Protein AF-A0A258H1E3-F1 (afdb_monomer_lite)

Structure (mmCIF, N/CA/C/O backbone):
data_AF-A0A258H1E3-F1
#
_entry.id   AF-A0A258H1E3-F1
#
loop_
_atom_site.group_PDB
_atom_site.id
_atom_site.type_symbol
_atom_site.label_atom_id
_atom_site.label_alt_id
_atom_site.label_comp_id
_atom_site.label_asym_id
_atom_site.label_entity_id
_atom_site.label_seq_id
_atom_site.pdbx_PDB_ins_code
_atom_site.Cartn_x
_atom_site.Cartn_y
_atom_site.Cartn_z
_atom_site.occupancy
_atom_site.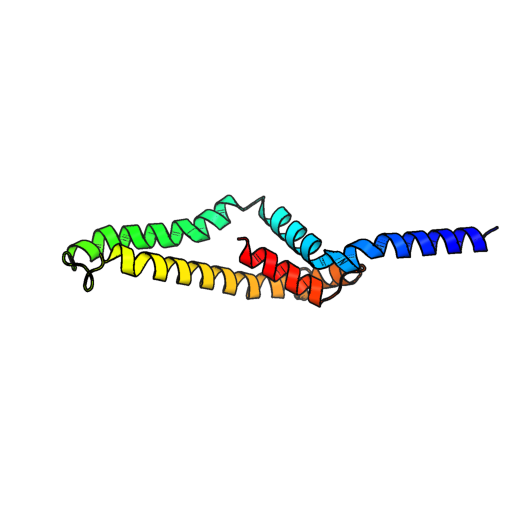B_iso_or_equiv
_atom_site.auth_seq_id
_atom_site.auth_comp_id
_atom_site.auth_asym_id
_atom_site.auth_atom_id
_atom_site.pdbx_PDB_model_num
ATOM 1 N N . MET A 1 1 ? 34.108 -3.856 -36.069 1.00 60.50 1 MET A N 1
ATOM 2 C CA . MET A 1 1 ? 34.203 -3.588 -34.612 1.00 60.50 1 MET A CA 1
ATOM 3 C C . MET A 1 1 ? 32.886 -3.106 -33.993 1.00 60.50 1 MET A C 1
ATOM 5 O O . MET A 1 1 ? 32.650 -3.409 -32.836 1.00 60.50 1 MET A O 1
ATOM 9 N N . THR A 1 2 ? 32.004 -2.429 -34.733 1.00 71.25 2 THR A N 1
ATOM 10 C CA . THR A 1 2 ? 30.711 -1.896 -34.248 1.00 71.25 2 THR A CA 1
ATOM 11 C C . THR A 1 2 ? 29.643 -2.951 -33.916 1.00 71.25 2 THR A C 1
ATOM 13 O O . THR A 1 2 ? 28.934 -2.805 -32.928 1.00 71.25 2 THR A O 1
ATOM 16 N N . ASP A 1 3 ? 29.554 -4.043 -34.678 1.00 78.25 3 ASP A N 1
ATOM 17 C CA . ASP A 1 3 ? 28.517 -5.081 -34.504 1.00 78.25 3 ASP A CA 1
ATOM 18 C C . ASP A 1 3 ? 28.647 -5.858 -33.172 1.00 78.25 3 ASP A C 1
ATOM 20 O O . ASP A 1 3 ? 27.666 -6.162 -32.497 1.00 78.25 3 ASP A O 1
ATOM 24 N N . THR A 1 4 ? 29.877 -6.115 -32.719 1.00 84.25 4 THR A N 1
ATOM 25 C CA . THR A 1 4 ? 30.132 -6.798 -31.439 1.00 84.25 4 THR A CA 1
ATOM 26 C C . THR A 1 4 ? 29.773 -5.926 -30.236 1.00 84.25 4 THR A C 1
ATOM 28 O O . THR A 1 4 ? 29.207 -6.435 -29.271 1.00 84.25 4 THR A O 1
ATOM 31 N N . ALA A 1 5 ? 30.054 -4.620 -30.299 1.00 86.62 5 ALA A N 1
ATOM 32 C CA . ALA A 1 5 ? 29.701 -3.673 -29.241 1.00 86.62 5 ALA A CA 1
ATOM 33 C C . ALA A 1 5 ? 28.174 -3.535 -29.100 1.00 86.62 5 ALA A C 1
ATOM 35 O O . ALA A 1 5 ? 27.646 -3.659 -27.998 1.00 86.62 5 ALA A O 1
ATOM 36 N N . LEU A 1 6 ? 27.450 -3.421 -30.221 1.00 86.19 6 LEU A N 1
ATOM 37 C CA . LEU A 1 6 ? 25.983 -3.372 -30.228 1.00 86.19 6 LEU A CA 1
ATOM 38 C C . LEU A 1 6 ? 25.349 -4.639 -29.632 1.00 86.19 6 LEU A C 1
ATOM 40 O O . LEU A 1 6 ? 24.401 -4.551 -28.852 1.00 86.19 6 LEU A O 1
ATOM 44 N N . ARG A 1 7 ? 25.892 -5.827 -29.943 1.00 87.62 7 ARG A N 1
ATOM 45 C CA . ARG A 1 7 ? 25.436 -7.087 -29.329 1.00 87.62 7 ARG A CA 1
ATOM 46 C C . ARG A 1 7 ? 25.680 -7.124 -27.822 1.00 87.62 7 ARG A C 1
ATOM 48 O O . ARG A 1 7 ? 24.818 -7.602 -27.088 1.00 87.62 7 ARG A O 1
ATOM 55 N N . GLN A 1 8 ? 26.824 -6.626 -27.356 1.00 90.81 8 GLN A N 1
ATOM 56 C CA . GLN A 1 8 ? 27.138 -6.564 -25.926 1.00 90.81 8 GLN A CA 1
ATOM 57 C C . GLN A 1 8 ? 26.194 -5.615 -25.182 1.00 90.81 8 GLN A C 1
ATOM 59 O O . GLN A 1 8 ? 25.690 -5.966 -24.116 1.00 90.81 8 GLN A O 1
ATOM 64 N N . ASP A 1 9 ? 25.901 -4.450 -25.753 1.00 89.81 9 ASP A N 1
ATOM 65 C CA . ASP A 1 9 ? 24.984 -3.486 -25.146 1.00 89.81 9 ASP A CA 1
ATOM 66 C C . ASP A 1 9 ? 23.543 -4.012 -25.119 1.00 89.81 9 ASP A C 1
ATOM 68 O O . ASP A 1 9 ? 22.867 -3.910 -24.092 1.00 89.81 9 ASP A O 1
ATOM 72 N N . ALA A 1 10 ? 23.101 -4.691 -26.182 1.00 87.75 10 ALA A N 1
ATOM 73 C CA . ALA A 1 10 ? 21.816 -5.386 -26.198 1.00 87.75 10 ALA A CA 1
ATOM 74 C C . ALA A 1 10 ? 21.738 -6.482 -25.118 1.00 87.75 10 ALA A C 1
ATOM 76 O O . ALA A 1 10 ? 20.744 -6.578 -24.398 1.00 87.75 10 ALA A O 1
ATOM 77 N N . GLN A 1 11 ? 22.794 -7.283 -24.944 1.00 90.94 11 GLN A N 1
ATOM 78 C CA . GLN A 1 11 ? 22.855 -8.311 -23.898 1.00 90.94 11 GLN A CA 1
ATOM 79 C C . GLN A 1 11 ? 22.803 -7.712 -22.489 1.00 90.94 11 GLN A C 1
ATOM 81 O O . GLN A 1 11 ? 22.083 -8.230 -21.634 1.00 90.94 11 GLN A O 1
ATOM 86 N N . ARG A 1 12 ? 23.508 -6.600 -22.245 1.00 88.25 12 ARG A N 1
ATOM 87 C CA . ARG A 1 12 ? 23.449 -5.872 -20.967 1.00 88.25 12 ARG A CA 1
ATOM 88 C C . ARG A 1 12 ? 22.048 -5.336 -20.688 1.00 88.25 12 ARG A C 1
ATOM 90 O O . ARG A 1 12 ? 21.554 -5.497 -19.575 1.00 88.25 12 ARG A O 1
ATOM 97 N N . ALA A 1 13 ? 21.386 -4.761 -21.692 1.00 86.31 13 ALA A N 1
ATOM 98 C CA . ALA A 1 13 ? 20.015 -4.273 -21.563 1.00 86.31 13 ALA A CA 1
ATOM 99 C C . ALA A 1 13 ? 19.028 -5.413 -21.247 1.00 86.31 13 ALA A C 1
ATOM 101 O O . ALA A 1 13 ? 18.180 -5.290 -20.360 1.00 86.31 13 ALA A O 1
ATOM 102 N N . LEU A 1 14 ? 19.171 -6.560 -21.919 1.00 87.75 14 LEU A N 1
ATOM 103 C CA . LEU A 1 14 ? 18.356 -7.748 -21.658 1.00 87.75 14 LEU A CA 1
ATOM 104 C C . LEU A 1 14 ? 18.584 -8.305 -20.246 1.00 87.75 14 LEU A C 1
ATOM 106 O O . LEU A 1 14 ? 17.607 -8.613 -19.557 1.00 87.75 14 LEU A O 1
ATOM 110 N N . ALA A 1 15 ? 19.844 -8.377 -19.804 1.00 89.44 15 ALA A N 1
ATOM 111 C CA . ALA A 1 15 ? 20.219 -8.818 -18.463 1.00 89.44 15 ALA A CA 1
ATOM 112 C C . ALA A 1 15 ? 19.677 -7.875 -17.375 1.00 89.44 15 ALA A C 1
ATOM 114 O O . ALA A 1 15 ? 19.100 -8.340 -16.391 1.00 89.44 15 ALA A O 1
ATOM 115 N N . GLY A 1 16 ? 19.769 -6.556 -17.582 1.00 86.75 16 GLY A N 1
ATOM 116 C CA . GLY A 1 16 ? 19.233 -5.547 -16.662 1.00 86.75 16 GLY A CA 1
ATOM 117 C C . GLY A 1 16 ? 17.713 -5.633 -16.481 1.00 86.75 16 GLY A C 1
ATOM 118 O O . GLY A 1 16 ? 17.196 -5.363 -15.400 1.00 86.75 16 GLY A O 1
ATOM 119 N N . GLY A 1 17 ? 16.986 -6.090 -17.504 1.00 88.12 17 GLY A N 1
ATOM 120 C CA . GLY A 1 17 ? 15.541 -6.304 -17.425 1.00 88.12 17 GLY A CA 1
ATOM 121 C C . GLY A 1 17 ? 15.106 -7.628 -16.790 1.00 88.12 17 GLY A C 1
ATOM 122 O O . GLY A 1 17 ? 13.910 -7.833 -16.598 1.00 88.12 17 GLY A O 1
ATOM 123 N N . ALA A 1 18 ? 16.014 -8.557 -16.481 1.00 90.69 18 ALA A N 1
ATOM 124 C CA . ALA A 1 18 ? 15.637 -9.882 -15.980 1.00 90.69 18 ALA A CA 1
ATOM 125 C C . ALA A 1 18 ? 15.062 -9.843 -14.551 1.00 90.69 18 ALA A C 1
ATOM 127 O O . ALA A 1 18 ? 14.052 -10.494 -14.271 1.00 90.69 18 ALA A O 1
ATOM 128 N N . ALA A 1 19 ? 15.673 -9.066 -13.652 1.00 90.19 19 ALA A N 1
ATOM 129 C CA . ALA A 1 19 ? 15.228 -8.968 -12.263 1.00 90.19 19 ALA A CA 1
ATOM 130 C C . ALA A 1 19 ? 13.882 -8.227 -12.112 1.00 90.19 19 ALA A C 1
ATOM 132 O O . ALA A 1 19 ? 12.989 -8.801 -11.485 1.00 90.19 19 ALA A O 1
ATOM 133 N N . PRO A 1 20 ? 13.652 -7.046 -12.732 1.00 90.69 20 PRO A N 1
ATOM 134 C CA . PRO A 1 20 ? 12.349 -6.371 -12.687 1.00 90.69 20 PRO A CA 1
ATOM 135 C C . PRO A 1 20 ? 11.206 -7.211 -13.265 1.00 90.69 20 PRO A C 1
ATOM 137 O O . PRO A 1 20 ? 10.108 -7.207 -12.718 1.00 90.69 20 PRO A O 1
ATOM 140 N N . ARG A 1 21 ? 11.466 -8.028 -14.295 1.00 90.12 21 ARG A N 1
ATOM 141 C CA . ARG A 1 21 ? 10.453 -8.950 -14.836 1.00 90.12 21 ARG A CA 1
ATOM 142 C C . ARG A 1 21 ? 10.007 -10.013 -13.839 1.00 90.12 21 ARG A C 1
ATOM 144 O O . ARG A 1 21 ? 8.861 -10.438 -13.900 1.00 90.12 21 ARG A O 1
ATOM 151 N N . ARG A 1 22 ? 10.873 -10.436 -12.914 1.00 91.88 22 ARG A N 1
ATOM 152 C CA . ARG A 1 22 ? 10.535 -11.440 -11.889 1.00 91.88 22 ARG A CA 1
ATOM 153 C C . ARG A 1 22 ? 10.008 -10.804 -10.603 1.00 91.88 22 ARG A C 1
ATOM 155 O O . ARG A 1 22 ? 9.019 -11.274 -10.057 1.00 91.88 22 ARG A O 1
ATOM 162 N N . TRP A 1 23 ? 10.641 -9.725 -10.152 1.00 93.69 23 TRP A N 1
ATOM 163 C CA . TRP A 1 23 ? 10.431 -9.122 -8.829 1.00 93.69 23 TRP A CA 1
ATOM 164 C C . TRP A 1 23 ? 9.771 -7.740 -8.878 1.00 93.69 23 TRP A C 1
ATOM 166 O O . TRP A 1 23 ? 9.719 -7.044 -7.867 1.00 93.69 23 TRP A O 1
ATOM 176 N N . GLY A 1 24 ? 9.235 -7.339 -10.034 1.00 93.44 24 GLY A N 1
ATOM 177 C CA . GLY A 1 24 ? 8.665 -6.011 -10.263 1.00 93.44 24 GLY A CA 1
ATOM 178 C C . GLY A 1 24 ? 7.634 -5.598 -9.216 1.00 93.44 24 GLY A C 1
ATOM 179 O O . GLY A 1 24 ? 7.682 -4.470 -8.744 1.00 93.44 24 GLY A O 1
ATOM 180 N N . SER A 1 25 ? 6.771 -6.516 -8.766 1.00 96.12 25 SER A N 1
ATOM 181 C CA . SER A 1 25 ? 5.782 -6.227 -7.715 1.00 96.12 25 SER A CA 1
ATOM 182 C C . SER A 1 25 ? 6.410 -5.769 -6.405 1.00 96.12 25 SER A C 1
ATOM 184 O O . SER A 1 25 ? 5.912 -4.831 -5.788 1.00 96.12 25 SER A O 1
ATOM 186 N N . TRP A 1 26 ? 7.518 -6.390 -5.997 1.00 95.25 26 TRP A N 1
ATOM 187 C CA . TRP A 1 26 ? 8.216 -6.002 -4.777 1.00 95.25 26 TRP A CA 1
ATOM 188 C C . TRP A 1 26 ? 8.894 -4.642 -4.927 1.00 95.25 26 TRP A C 1
ATOM 190 O O . TRP A 1 26 ? 8.787 -3.812 -4.033 1.00 95.25 26 TRP A O 1
ATOM 200 N N . TYR A 1 27 ? 9.503 -4.364 -6.085 1.00 94.56 27 TYR A N 1
ATOM 201 C CA . TYR A 1 27 ? 10.091 -3.048 -6.353 1.00 94.56 27 TYR A CA 1
ATOM 202 C C . TYR A 1 27 ? 9.048 -1.926 -6.356 1.00 94.56 27 TYR A C 1
ATOM 204 O O . TYR A 1 27 ? 9.316 -0.842 -5.840 1.00 94.56 27 TYR A O 1
ATOM 212 N N . ILE A 1 28 ? 7.843 -2.179 -6.881 1.00 95.06 28 ILE A N 1
ATOM 213 C CA . ILE A 1 28 ? 6.746 -1.205 -6.811 1.00 95.06 28 ILE A CA 1
ATOM 214 C C . ILE A 1 28 ? 6.268 -1.017 -5.366 1.00 95.06 28 ILE A C 1
ATOM 216 O O . ILE A 1 28 ? 6.113 0.124 -4.925 1.00 95.06 28 ILE A O 1
ATOM 220 N N . ALA A 1 29 ? 6.082 -2.103 -4.609 1.00 94.94 29 ALA A N 1
ATOM 221 C CA . ALA A 1 29 ? 5.703 -2.026 -3.197 1.00 94.94 29 ALA A CA 1
ATOM 222 C C . ALA A 1 29 ? 6.738 -1.238 -2.378 1.00 94.94 29 ALA A C 1
ATOM 224 O O . ALA A 1 29 ? 6.391 -0.320 -1.637 1.00 94.94 29 ALA A O 1
ATOM 225 N N . GLU A 1 30 ? 8.022 -1.532 -2.570 1.00 93.56 30 GLU A N 1
ATOM 226 C CA . GLU A 1 30 ? 9.132 -0.835 -1.931 1.00 93.56 30 GLU A CA 1
ATOM 227 C C . GLU A 1 30 ? 9.155 0.653 -2.296 1.00 93.56 30 GLU A C 1
ATOM 229 O O . GLU A 1 30 ? 9.294 1.500 -1.413 1.00 93.56 30 GLU A O 1
ATOM 234 N N . HIS A 1 31 ? 8.980 0.990 -3.577 1.00 91.94 31 HIS A N 1
ATOM 235 C CA . HIS A 1 31 ? 8.898 2.375 -4.031 1.00 91.94 31 HIS A CA 1
ATOM 236 C C . HIS A 1 31 ? 7.778 3.139 -3.307 1.00 91.94 31 HIS A C 1
ATOM 238 O O . HIS A 1 31 ? 8.005 4.242 -2.804 1.00 91.94 31 HIS A O 1
ATOM 244 N N . ARG A 1 32 ? 6.592 2.532 -3.181 1.00 90.69 32 ARG A N 1
ATOM 245 C CA . ARG A 1 32 ? 5.442 3.123 -2.480 1.00 90.69 32 ARG A CA 1
ATOM 246 C C . ARG A 1 32 ? 5.680 3.274 -0.980 1.00 90.69 32 ARG A C 1
ATOM 248 O O . ARG A 1 32 ? 5.443 4.349 -0.435 1.00 90.69 32 ARG A O 1
ATOM 255 N N . ILE A 1 33 ? 6.211 2.245 -0.322 1.00 89.12 33 ILE A N 1
ATOM 256 C CA . ILE A 1 33 ? 6.540 2.286 1.110 1.00 89.12 33 ILE A CA 1
ATOM 257 C C . ILE A 1 33 ? 7.595 3.363 1.388 1.00 89.12 33 ILE A C 1
ATOM 259 O O . ILE A 1 33 ? 7.469 4.131 2.340 1.00 89.12 33 ILE A O 1
ATOM 263 N N . ARG A 1 34 ? 8.623 3.477 0.537 1.00 88.94 34 ARG A N 1
ATOM 264 C CA . ARG A 1 34 ? 9.657 4.515 0.661 1.00 88.94 34 ARG A CA 1
ATOM 265 C C . ARG A 1 34 ? 9.087 5.917 0.472 1.00 88.94 34 ARG A C 1
ATOM 267 O O . ARG A 1 34 ? 9.448 6.802 1.242 1.00 88.94 34 ARG A O 1
ATOM 274 N N . ALA A 1 35 ? 8.179 6.104 -0.486 1.00 84.12 35 ALA A N 1
ATOM 275 C CA . ALA A 1 35 ? 7.478 7.372 -0.681 1.00 84.12 35 ALA A CA 1
ATOM 276 C C . ALA A 1 35 ? 6.620 7.760 0.537 1.00 84.12 35 ALA A C 1
ATOM 278 O O . ALA A 1 35 ? 6.462 8.944 0.820 1.00 84.12 35 ALA A O 1
ATOM 279 N N . MET A 1 36 ? 6.116 6.774 1.286 1.00 79.81 36 MET A N 1
ATOM 280 C CA . MET A 1 36 ? 5.277 6.977 2.470 1.00 79.81 36 MET A CA 1
ATOM 281 C C . MET A 1 36 ? 6.042 7.403 3.726 1.00 79.81 36 MET A C 1
ATOM 283 O O . MET A 1 36 ? 5.457 7.993 4.631 1.00 79.81 36 MET A O 1
ATOM 287 N N . LYS A 1 37 ? 7.360 7.176 3.783 1.00 78.12 37 LYS A N 1
ATOM 288 C CA . LYS A 1 37 ? 8.176 7.456 4.979 1.00 78.12 37 LYS A CA 1
ATOM 289 C C . LYS A 1 37 ? 8.079 8.904 5.472 1.00 78.12 37 LYS A C 1
ATOM 291 O O . LYS A 1 37 ? 8.181 9.122 6.673 1.00 78.12 37 LYS A O 1
ATOM 296 N N . GLY A 1 38 ? 7.864 9.871 4.576 1.00 77.44 38 GLY A N 1
ATOM 297 C CA . GLY A 1 38 ? 7.751 11.290 4.936 1.00 77.44 38 GLY A CA 1
ATOM 298 C C . GLY A 1 38 ? 6.475 11.657 5.705 1.00 77.44 38 GLY A C 1
ATOM 299 O O . GLY A 1 38 ? 6.474 12.641 6.433 1.00 77.44 38 GLY A O 1
ATOM 300 N N . TYR A 1 39 ? 5.412 10.861 5.581 1.00 78.56 39 TYR A N 1
ATOM 301 C CA . TYR A 1 39 ? 4.107 11.093 6.217 1.00 78.56 39 TYR A CA 1
ATOM 302 C C . TYR A 1 39 ? 3.608 9.863 6.988 1.00 78.56 39 TYR A C 1
ATOM 304 O O . TYR A 1 39 ? 2.431 9.760 7.319 1.00 78.56 39 TYR A O 1
ATOM 312 N N . ALA A 1 40 ? 4.510 8.933 7.320 1.00 76.81 40 ALA A N 1
ATOM 313 C CA . ALA A 1 40 ? 4.174 7.707 8.039 1.00 76.81 40 ALA A CA 1
ATOM 314 C C . ALA A 1 40 ? 3.530 7.986 9.408 1.00 76.81 40 ALA A C 1
ATOM 316 O O . ALA A 1 40 ? 2.615 7.275 9.805 1.00 76.81 40 ALA A O 1
ATOM 317 N N . GLY A 1 41 ? 3.963 9.044 10.105 1.00 77.56 41 GLY A N 1
ATOM 318 C CA . GLY A 1 41 ? 3.364 9.450 11.380 1.00 77.56 41 GLY A CA 1
ATOM 319 C C . GLY A 1 41 ? 1.896 9.865 11.242 1.00 77.56 41 GLY A C 1
ATOM 320 O O . GLY A 1 41 ? 1.058 9.390 12.003 1.00 77.56 41 GLY A O 1
ATOM 321 N N . ASP A 1 42 ? 1.577 10.683 10.233 1.00 79.62 42 ASP A N 1
ATOM 322 C CA . ASP A 1 42 ? 0.194 11.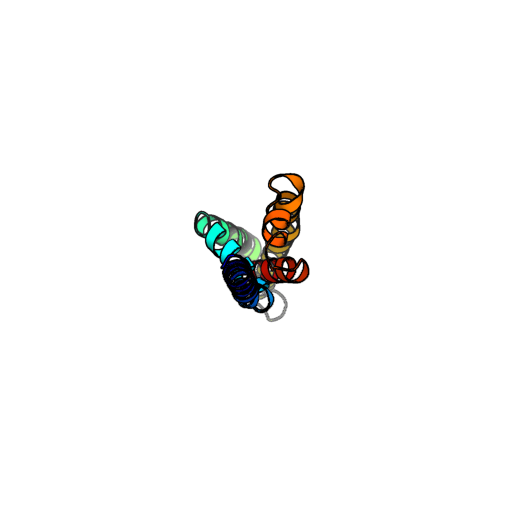077 9.937 1.00 79.62 42 ASP A CA 1
ATOM 323 C C . ASP A 1 42 ? -0.644 9.873 9.492 1.00 79.62 42 ASP A C 1
ATOM 325 O O . ASP A 1 42 ? -1.744 9.658 9.988 1.00 79.62 42 ASP A O 1
ATOM 329 N N . ALA A 1 43 ? -0.087 9.015 8.634 1.00 75.69 43 ALA A N 1
ATOM 330 C CA . ALA A 1 43 ? -0.753 7.797 8.191 1.00 75.69 43 ALA A CA 1
ATOM 331 C C . ALA A 1 43 ? -1.122 6.869 9.362 1.00 75.69 43 ALA A C 1
ATOM 333 O O . ALA A 1 43 ? -2.254 6.398 9.427 1.00 75.69 43 ALA A O 1
ATOM 334 N N . ILE A 1 44 ? -0.200 6.637 10.303 1.00 79.00 44 ILE A N 1
ATOM 335 C CA . ILE A 1 44 ? -0.448 5.820 11.501 1.00 79.00 44 ILE A CA 1
ATOM 336 C C . ILE A 1 44 ? -1.488 6.496 12.401 1.00 79.00 44 ILE A C 1
ATOM 338 O O . ILE A 1 44 ? -2.396 5.834 12.904 1.00 79.00 44 ILE A O 1
ATOM 342 N N . PHE A 1 45 ? -1.399 7.814 12.586 1.00 80.69 45 PHE A N 1
ATOM 343 C CA . PHE A 1 45 ? -2.369 8.549 13.391 1.00 80.69 45 PHE A CA 1
ATOM 344 C C . PHE A 1 45 ? -3.775 8.520 12.777 1.00 80.69 45 PHE A C 1
ATOM 346 O O . PHE A 1 45 ? -4.749 8.325 13.497 1.00 80.69 45 PHE A O 1
ATOM 353 N N . GLN A 1 46 ? -3.915 8.631 11.458 1.00 75.94 46 GLN A N 1
ATOM 354 C CA . GLN A 1 46 ? -5.216 8.484 10.808 1.00 75.94 46 GLN A CA 1
ATOM 355 C C . GLN A 1 46 ? -5.758 7.052 10.911 1.00 75.94 46 GLN A C 1
ATOM 357 O O . GLN A 1 46 ? -6.949 6.879 11.169 1.00 75.94 46 GLN A O 1
ATOM 362 N N . SER A 1 47 ? -4.899 6.035 10.774 1.00 73.44 47 SER A N 1
ATOM 363 C CA . SER A 1 47 ? -5.302 4.625 10.867 1.00 73.44 47 SER A CA 1
ATOM 364 C C . SER A 1 47 ? -5.710 4.200 12.282 1.00 73.44 47 SER A C 1
ATOM 366 O O . SER A 1 47 ? -6.660 3.437 12.432 1.00 73.44 47 SER A O 1
ATOM 368 N N . PHE A 1 48 ? -5.020 4.680 13.323 1.00 76.31 48 PHE A N 1
ATOM 369 C CA . PHE A 1 48 ? -5.236 4.237 14.710 1.00 76.31 48 PHE A CA 1
ATOM 370 C C . PHE A 1 48 ? -5.788 5.325 15.625 1.00 76.31 48 PHE A C 1
ATOM 372 O O . PHE A 1 48 ? -6.650 5.052 16.455 1.00 76.31 48 PHE A O 1
ATOM 379 N N . GLY A 1 49 ? -5.321 6.560 15.480 1.00 80.56 49 GLY A N 1
ATOM 380 C CA . GLY A 1 49 ? -5.736 7.684 16.315 1.00 80.56 49 GLY A CA 1
ATOM 381 C C . GLY A 1 49 ? -7.224 7.980 16.178 1.00 80.56 49 GLY A C 1
ATOM 382 O O . GLY A 1 49 ? -7.909 8.092 17.189 1.00 80.56 49 GLY A O 1
ATOM 383 N N . ASN A 1 50 ? -7.754 8.021 14.954 1.00 79.31 50 ASN A N 1
ATOM 384 C CA . ASN A 1 50 ? -9.176 8.300 14.741 1.00 79.31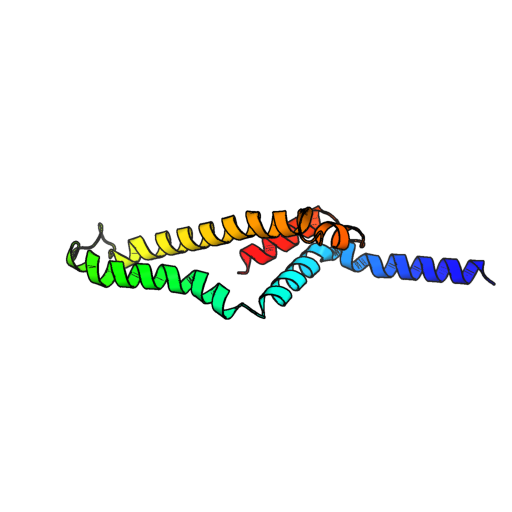 50 ASN A CA 1
ATOM 385 C C . ASN A 1 50 ? -10.088 7.211 15.367 1.00 79.31 50 ASN A C 1
ATOM 387 O O . ASN A 1 50 ? -10.932 7.557 16.199 1.00 79.31 50 ASN A O 1
ATOM 391 N N . PRO A 1 51 ? -9.877 5.900 15.122 1.00 78.00 51 PRO A N 1
ATOM 392 C CA . PRO A 1 51 ? -10.639 4.850 15.807 1.00 78.00 51 PRO A CA 1
ATOM 393 C C . PRO A 1 51 ? -10.472 4.843 17.329 1.00 78.00 51 PRO A C 1
ATOM 395 O O . PRO A 1 51 ? -11.442 4.596 18.042 1.00 78.00 51 PRO A O 1
ATOM 398 N N . LEU A 1 52 ? -9.272 5.125 17.845 1.00 81.12 52 LEU A N 1
ATOM 399 C CA . LEU A 1 52 ? -9.022 5.168 19.288 1.00 81.12 52 LEU A CA 1
ATOM 400 C C . LEU A 1 52 ? -9.714 6.353 19.963 1.00 81.12 52 LEU A C 1
ATOM 402 O O . LEU A 1 52 ? -10.265 6.188 21.046 1.00 81.12 52 LEU A O 1
ATOM 406 N N . ILE A 1 53 ? -9.737 7.525 19.323 1.00 84.12 53 ILE A N 1
ATOM 407 C CA . ILE A 1 53 ? -10.491 8.689 19.806 1.00 84.12 53 ILE A CA 1
ATOM 408 C C . ILE A 1 53 ? -11.992 8.373 19.807 1.00 84.12 53 ILE A C 1
ATOM 410 O O . ILE A 1 53 ? -12.677 8.672 20.785 1.00 84.12 53 ILE A O 1
ATOM 414 N N . TYR A 1 54 ? -12.496 7.701 18.766 1.00 80.69 54 TYR A N 1
ATOM 415 C CA . TYR A 1 54 ? -13.880 7.220 18.723 1.00 80.69 54 TYR A CA 1
ATOM 416 C C . TYR A 1 54 ? -14.186 6.222 19.843 1.00 80.69 54 TYR A C 1
ATOM 418 O O . TYR A 1 54 ? -15.208 6.350 20.516 1.00 80.69 54 TYR A O 1
ATOM 426 N N . LEU A 1 55 ? -13.300 5.252 20.082 1.00 78.25 55 LEU A N 1
ATOM 427 C CA . LEU A 1 55 ? -13.428 4.296 21.182 1.00 78.25 55 LEU A CA 1
ATOM 428 C C . LEU A 1 55 ? -13.370 4.976 22.545 1.00 78.25 55 LEU A C 1
ATOM 430 O O . LEU A 1 55 ? -14.131 4.601 23.427 1.00 78.25 55 LEU A O 1
ATOM 434 N N . PHE A 1 56 ? -12.510 5.975 22.723 1.00 80.75 56 PHE A N 1
ATOM 435 C CA . PHE A 1 56 ? -12.445 6.756 23.952 1.00 80.75 56 PHE A CA 1
ATOM 436 C C . PHE A 1 56 ? -13.751 7.524 24.180 1.00 80.75 56 PHE A C 1
ATOM 438 O O . PHE A 1 56 ? -14.331 7.433 25.259 1.00 80.75 56 PHE A O 1
ATOM 445 N N . ALA A 1 57 ? -14.275 8.198 23.154 1.00 79.12 57 ALA A N 1
ATOM 446 C CA . ALA A 1 57 ? -15.553 8.903 23.231 1.00 79.12 57 ALA A CA 1
ATOM 447 C C . ALA A 1 57 ? -16.725 7.950 23.540 1.00 79.12 57 ALA A C 1
ATOM 449 O O . ALA A 1 57 ? -17.548 8.240 24.409 1.00 79.12 57 ALA A O 1
ATOM 450 N N . LEU A 1 58 ? -16.778 6.785 22.885 1.00 77.44 58 LEU A N 1
ATOM 451 C CA . LEU A 1 58 ? -17.797 5.758 23.128 1.00 77.44 58 LEU A CA 1
ATOM 452 C C . LEU A 1 58 ? -17.620 5.051 24.476 1.00 77.44 58 LEU A C 1
ATOM 454 O O . LEU A 1 58 ? -18.604 4.701 25.115 1.00 77.44 58 LEU A O 1
ATOM 458 N N . GLY A 1 59 ? -16.388 4.837 24.926 1.00 70.69 59 GLY A N 1
ATOM 459 C CA . GLY A 1 59 ? -16.082 4.218 26.211 1.00 70.69 59 GLY A CA 1
ATOM 460 C C . GLY A 1 59 ? -16.441 5.132 27.377 1.00 70.69 59 GLY A C 1
ATOM 461 O O . GLY A 1 59 ? -17.046 4.682 28.341 1.00 70.69 59 GLY A O 1
ATOM 462 N N . VAL A 1 60 ? -16.145 6.427 27.266 1.00 69.50 60 VAL A N 1
ATOM 463 C CA . VAL A 1 60 ? -16.516 7.422 28.281 1.00 69.50 60 VAL A CA 1
ATOM 464 C C . VAL A 1 60 ? -18.025 7.700 28.266 1.00 69.50 60 VAL A C 1
ATOM 466 O O . VAL A 1 60 ? -18.628 7.841 29.326 1.00 69.50 60 VAL A O 1
ATOM 469 N N . GLY A 1 61 ? -18.655 7.757 27.087 1.00 70.44 61 GLY A N 1
ATOM 470 C CA . GLY A 1 61 ? -20.068 8.124 26.954 1.00 70.44 61 GLY A CA 1
ATOM 471 C C . GLY A 1 61 ? -21.063 6.961 27.033 1.00 70.44 61 GLY A C 1
ATOM 472 O O . GLY A 1 61 ? -22.093 7.086 27.684 1.00 70.44 61 GLY A O 1
ATOM 473 N N . LEU A 1 62 ? -20.782 5.838 26.367 1.00 67.12 62 LEU A N 1
ATOM 474 C CA . LEU A 1 62 ? -21.743 4.753 26.127 1.00 67.12 62 LEU A CA 1
ATOM 475 C C . LEU A 1 62 ? -21.557 3.539 27.048 1.00 67.12 62 LEU A C 1
ATOM 477 O O . LEU A 1 62 ? -22.529 2.837 27.321 1.00 67.12 62 LEU A O 1
ATOM 481 N N . ALA A 1 63 ? -20.353 3.295 27.579 1.00 65.56 63 ALA A N 1
ATOM 482 C CA . ALA A 1 63 ? -20.145 2.204 28.541 1.00 65.56 63 ALA A CA 1
ATOM 483 C C . ALA A 1 63 ? -20.918 2.429 29.855 1.00 65.56 63 ALA A C 1
ATOM 485 O O . ALA A 1 63 ? -21.284 1.469 30.527 1.00 65.56 63 ALA A O 1
ATOM 486 N N . SER A 1 64 ? -21.225 3.687 30.190 1.00 68.25 64 SER A N 1
ATOM 487 C CA . SER A 1 64 ? -22.104 4.043 31.311 1.00 68.25 64 SER A CA 1
ATOM 488 C C . SER A 1 64 ? -23.579 3.700 31.051 1.00 68.25 64 SER A C 1
ATOM 490 O O . SER A 1 64 ? -24.326 3.486 32.002 1.00 68.25 64 SER A O 1
ATOM 492 N N . LEU A 1 65 ? -23.995 3.609 29.780 1.00 71.00 65 LEU A N 1
ATOM 493 C CA . LEU A 1 65 ? -25.362 3.270 29.369 1.00 71.00 65 LEU A CA 1
ATOM 494 C C . LEU A 1 65 ? -25.592 1.755 29.269 1.00 71.00 65 LEU A C 1
ATOM 496 O O . LEU A 1 65 ? -26.727 1.304 29.410 1.00 71.00 65 LEU A O 1
ATOM 500 N N . VAL A 1 66 ? -24.537 0.962 29.044 1.00 74.12 66 VAL A N 1
ATOM 501 C CA . VAL A 1 66 ? -24.615 -0.508 28.940 1.00 74.12 66 VAL A CA 1
ATOM 502 C C . VAL A 1 66 ? -23.588 -1.176 29.869 1.00 74.12 66 VAL A C 1
ATOM 504 O O . VAL A 1 66 ? -22.662 -1.843 29.400 1.00 74.12 66 VAL A O 1
ATOM 507 N N . PRO A 1 67 ? -23.725 -1.018 31.200 1.00 70.19 67 PRO A N 1
ATOM 508 C CA . PRO A 1 67 ? -22.736 -1.514 32.156 1.00 70.19 67 PRO A CA 1
ATOM 509 C C . PRO A 1 67 ? -22.639 -3.047 32.173 1.00 70.19 67 PRO A C 1
ATOM 511 O O . PRO A 1 67 ? -21.572 -3.591 32.443 1.00 70.19 67 PRO A O 1
ATOM 514 N N . GLN A 1 68 ? -23.724 -3.749 31.829 1.00 77.56 68 GLN A N 1
ATOM 515 C CA . GLN A 1 68 ? -23.749 -5.212 31.706 1.00 77.56 68 GLN A CA 1
ATOM 516 C C . GLN A 1 68 ? -23.048 -5.772 30.450 1.00 77.56 68 GLN A C 1
ATOM 518 O O . GLN A 1 68 ? -22.893 -6.983 30.346 1.00 77.56 68 GLN A O 1
ATOM 523 N N . GLY A 1 69 ? -22.618 -4.932 29.499 1.00 75.94 69 GLY A N 1
ATOM 524 C CA . GLY A 1 69 ? -22.057 -5.397 28.223 1.00 75.94 69 GLY A CA 1
ATOM 525 C C . GLY A 1 69 ? -23.108 -5.924 27.234 1.00 75.94 69 GLY A C 1
ATOM 526 O O . GLY A 1 69 ? -24.297 -5.627 27.349 1.00 75.94 69 GLY A O 1
ATOM 527 N N . ILE A 1 70 ? -22.657 -6.667 26.217 1.00 79.19 70 ILE A N 1
ATOM 528 C CA . ILE A 1 70 ? -23.508 -7.266 25.175 1.00 79.19 70 ILE A CA 1
ATOM 529 C C . ILE A 1 70 ? -23.346 -8.788 25.242 1.00 79.19 70 ILE A C 1
ATOM 531 O O . ILE A 1 70 ? -22.319 -9.329 24.837 1.00 79.19 70 ILE A O 1
ATOM 535 N N . GLY A 1 71 ? -24.363 -9.489 25.749 1.00 84.06 71 GLY A N 1
ATOM 536 C CA . GLY A 1 71 ? -24.258 -10.926 26.019 1.00 84.06 71 GLY A CA 1
ATOM 537 C C . GLY A 1 71 ? -23.212 -11.206 27.102 1.00 84.06 71 GLY A C 1
ATOM 538 O O . GLY A 1 71 ? -23.264 -10.603 28.168 1.00 84.06 71 GLY A O 1
ATOM 539 N N . GLU A 1 72 ? -22.261 -12.101 26.818 1.00 85.50 72 GLU A N 1
ATOM 540 C CA . GLU A 1 72 ? -21.151 -12.446 27.727 1.00 85.50 72 GLU A CA 1
ATOM 541 C C . GLU A 1 72 ? -19.874 -11.615 27.486 1.00 85.50 72 GLU A C 1
ATOM 543 O O . GLU A 1 72 ? -18.878 -11.801 28.185 1.00 85.50 72 GLU A O 1
ATOM 548 N N . VAL A 1 73 ? -19.871 -10.700 26.506 1.00 87.06 73 VAL A N 1
ATOM 549 C CA . VAL A 1 73 ? -18.699 -9.872 26.175 1.00 87.06 73 VAL A CA 1
ATOM 550 C C . VAL A 1 73 ? -18.885 -8.419 26.592 1.00 87.06 73 VAL A C 1
ATOM 552 O O . VAL A 1 73 ? -19.972 -7.839 26.506 1.00 87.06 73 VAL A O 1
ATOM 555 N N . SER A 1 74 ? -17.787 -7.788 27.013 1.00 83.06 74 SER A N 1
ATOM 556 C CA . SER A 1 74 ? -17.796 -6.348 27.280 1.00 83.06 74 SER A CA 1
ATOM 557 C C . SER A 1 74 ? -18.099 -5.561 26.000 1.00 83.06 74 SER A C 1
ATOM 559 O O . SER A 1 74 ? -17.699 -5.946 24.899 1.00 83.06 74 SER A O 1
ATOM 561 N N . TYR A 1 75 ? -18.756 -4.408 26.145 1.00 80.69 75 TYR A N 1
ATOM 562 C CA . TYR A 1 75 ? -19.051 -3.517 25.018 1.00 80.69 75 TYR A CA 1
ATOM 563 C C . TYR A 1 75 ? -17.788 -3.161 24.211 1.00 80.69 75 TYR A C 1
ATOM 565 O O . TYR A 1 75 ? -17.808 -3.141 22.982 1.00 80.69 75 TYR A O 1
ATOM 573 N N . LEU A 1 76 ? -16.658 -2.958 24.898 1.00 80.06 76 LEU A N 1
ATOM 574 C CA . LEU A 1 76 ? -15.383 -2.648 24.254 1.00 80.06 76 LEU A CA 1
ATOM 575 C C . LEU A 1 76 ? -14.866 -3.805 23.386 1.00 80.06 76 LEU A C 1
ATOM 577 O O . LEU A 1 76 ? -14.448 -3.565 22.256 1.00 80.06 76 LEU A O 1
ATOM 581 N N . GLN A 1 77 ? -14.925 -5.047 23.877 1.00 84.75 77 GLN A N 1
ATOM 582 C CA . GLN A 1 77 ? -14.518 -6.231 23.105 1.00 84.75 77 GLN A CA 1
ATOM 583 C C . GLN A 1 77 ? -15.392 -6.449 21.866 1.00 84.75 77 GLN A C 1
ATOM 585 O O . GLN A 1 77 ? -14.907 -6.969 20.866 1.00 84.75 77 GLN A O 1
ATOM 590 N N . PHE A 1 78 ? -16.656 -6.027 21.913 1.00 83.50 78 PHE A N 1
ATOM 591 C CA . PHE A 1 78 ? -17.557 -6.082 20.766 1.00 83.50 78 PHE A CA 1
ATOM 592 C C . PHE A 1 78 ? -17.257 -4.984 19.730 1.00 83.50 78 PHE A C 1
AT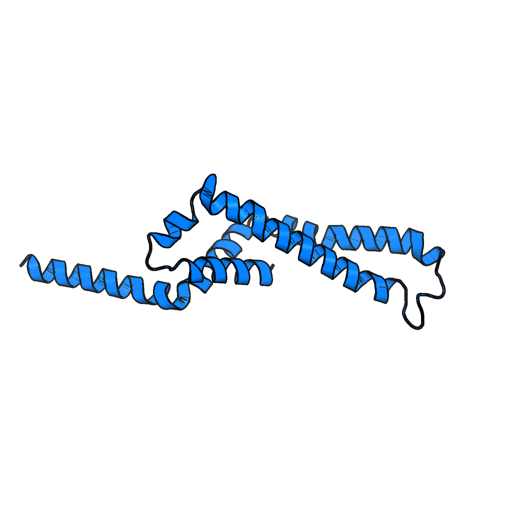OM 594 O O . PHE A 1 78 ? -17.168 -5.259 18.534 1.00 83.50 78 PHE A O 1
ATOM 601 N N . VAL A 1 79 ? -17.067 -3.735 20.169 1.00 82.44 79 VAL A N 1
ATOM 602 C CA . VAL A 1 79 ? -16.960 -2.574 19.266 1.00 82.44 79 VAL A CA 1
ATOM 603 C C . VAL A 1 79 ? -15.553 -2.358 18.710 1.00 82.44 79 VAL A C 1
ATOM 605 O O . VAL A 1 79 ? -15.411 -1.951 17.556 1.00 82.44 79 VAL A O 1
ATOM 608 N N . ALA A 1 80 ? -14.505 -2.645 19.484 1.00 82.19 80 ALA A N 1
ATOM 609 C CA . ALA A 1 80 ? -13.122 -2.456 19.047 1.00 82.19 80 ALA A CA 1
ATOM 610 C C . ALA A 1 80 ? -12.789 -3.136 17.698 1.00 82.19 80 ALA A C 1
ATOM 612 O O . ALA A 1 80 ? -12.309 -2.434 16.803 1.00 82.19 80 ALA A O 1
ATOM 613 N N . PRO A 1 81 ? -13.075 -4.438 17.475 1.00 86.56 81 PRO A N 1
ATOM 614 C CA . PRO A 1 81 ? -12.777 -5.081 16.193 1.00 86.56 81 PRO A CA 1
ATOM 615 C C . PRO A 1 81 ? -13.603 -4.510 15.032 1.00 86.56 81 PRO A C 1
ATOM 617 O O . PRO A 1 81 ? -13.083 -4.374 13.925 1.00 86.56 81 PRO A O 1
ATOM 620 N N . ALA A 1 82 ? -14.859 -4.115 15.274 1.00 86.12 82 ALA A N 1
ATOM 621 C CA . ALA A 1 82 ? -15.708 -3.506 14.250 1.00 86.12 82 ALA A CA 1
ATOM 622 C C . ALA A 1 82 ? -15.153 -2.151 13.776 1.00 86.12 82 ALA A C 1
ATOM 624 O O . ALA A 1 82 ? -15.103 -1.874 12.573 1.00 86.12 82 ALA A O 1
ATOM 625 N N . LEU A 1 83 ? -14.678 -1.320 14.707 1.00 84.56 83 LEU A N 1
ATOM 626 C CA . LEU A 1 83 ? -14.070 -0.031 14.372 1.00 84.56 83 LEU A CA 1
ATOM 627 C C . LEU A 1 83 ? -12.713 -0.194 13.684 1.00 84.56 83 LEU A C 1
ATOM 629 O O . LEU A 1 83 ? -12.439 0.529 12.727 1.00 84.56 83 LEU A O 1
ATOM 633 N N . MET A 1 84 ? -11.898 -1.170 14.097 1.00 84.06 84 MET A N 1
ATOM 634 C CA . MET A 1 84 ? -10.646 -1.489 13.401 1.00 84.06 84 MET A CA 1
ATOM 635 C C . MET A 1 84 ? -10.895 -1.933 11.956 1.00 84.06 84 MET A C 1
ATOM 637 O O . MET A 1 84 ? -10.242 -1.430 11.042 1.00 84.06 84 MET A O 1
ATOM 641 N N . ALA A 1 85 ? -11.870 -2.818 11.727 1.00 88.75 85 ALA A N 1
ATOM 642 C CA . ALA A 1 85 ? -12.242 -3.247 10.380 1.00 88.75 85 ALA A CA 1
ATOM 643 C C . ALA A 1 85 ? -12.738 -2.068 9.523 1.00 88.75 85 ALA A C 1
ATOM 645 O O . ALA A 1 85 ? -12.315 -1.908 8.379 1.00 88.75 85 ALA A O 1
ATOM 646 N N . THR A 1 86 ? -13.573 -1.197 10.095 1.00 87.50 86 THR A N 1
ATOM 647 C CA . THR A 1 86 ? -14.088 0.002 9.412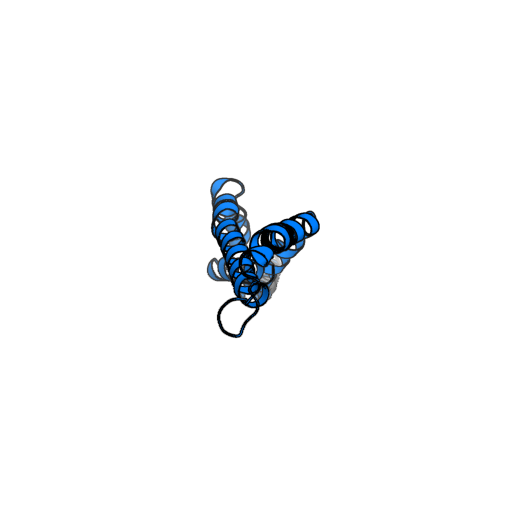 1.00 87.50 86 THR A CA 1
ATOM 648 C C . THR A 1 86 ? -12.962 0.962 9.019 1.00 87.50 86 THR A C 1
ATOM 650 O O . THR A 1 86 ? -12.946 1.485 7.901 1.00 87.50 86 THR A O 1
ATOM 653 N N . ALA A 1 87 ? -11.989 1.169 9.908 1.00 84.00 87 ALA A N 1
ATOM 654 C CA . ALA A 1 87 ? -10.822 2.000 9.633 1.00 84.00 87 ALA A CA 1
ATOM 655 C C . ALA A 1 87 ? -9.976 1.419 8.492 1.00 84.00 87 ALA A C 1
ATOM 657 O O . ALA A 1 87 ? -9.676 2.128 7.531 1.00 84.00 87 ALA A O 1
ATOM 658 N N . ALA A 1 88 ? -9.674 0.118 8.546 1.00 85.75 88 ALA A N 1
ATOM 659 C CA . ALA A 1 88 ? -8.925 -0.578 7.503 1.00 85.75 88 ALA A CA 1
ATOM 660 C C . ALA A 1 88 ? -9.628 -0.490 6.137 1.00 85.75 88 ALA A C 1
ATOM 662 O O . ALA A 1 88 ? -8.997 -0.154 5.135 1.00 85.75 88 ALA A O 1
ATOM 663 N N . MET A 1 89 ? -10.948 -0.707 6.096 1.00 90.62 89 MET A N 1
ATOM 664 C CA . MET A 1 89 ? -11.745 -0.562 4.873 1.00 90.62 89 MET A CA 1
ATOM 665 C C . MET A 1 89 ? -11.703 0.862 4.320 1.00 90.62 89 MET A C 1
ATOM 667 O O . MET A 1 89 ? -11.556 1.052 3.113 1.00 90.62 89 MET A O 1
ATOM 671 N N . THR A 1 90 ? -11.801 1.864 5.193 1.00 88.06 90 THR A N 1
ATOM 672 C CA . THR A 1 90 ? -11.744 3.274 4.793 1.00 88.06 90 THR A CA 1
ATOM 673 C C . THR A 1 90 ? -10.383 3.614 4.188 1.00 88.06 90 THR A C 1
ATOM 675 O O . THR A 1 90 ? -10.322 4.244 3.131 1.00 88.06 90 THR A O 1
ATOM 678 N N . VAL A 1 91 ? -9.286 3.168 4.806 1.00 86.25 91 VAL A N 1
ATOM 679 C CA . VAL A 1 91 ? -7.929 3.375 4.277 1.00 86.25 91 VAL A CA 1
ATOM 680 C C . VAL A 1 91 ? -7.761 2.675 2.929 1.00 86.25 91 VAL A C 1
ATOM 682 O O . VAL A 1 91 ? -7.326 3.310 1.967 1.00 86.25 91 VAL A O 1
ATOM 685 N N . ALA A 1 92 ? -8.167 1.408 2.825 1.00 90.44 92 ALA A N 1
ATOM 686 C CA . ALA A 1 92 ? -8.082 0.645 1.585 1.00 90.44 92 ALA A CA 1
ATOM 687 C C . ALA A 1 92 ? -8.855 1.327 0.447 1.00 90.44 92 ALA A C 1
ATOM 689 O O . ALA A 1 92 ? -8.302 1.527 -0.631 1.00 90.44 92 ALA A O 1
ATOM 690 N N . ALA A 1 93 ? -10.091 1.765 0.705 1.00 92.00 93 ALA A N 1
ATOM 691 C CA . ALA A 1 93 ? -10.920 2.452 -0.282 1.00 92.00 93 ALA A CA 1
ATOM 692 C C . ALA A 1 93 ? -10.278 3.754 -0.786 1.00 92.00 93 ALA A C 1
ATOM 694 O O . ALA A 1 93 ? -10.315 4.047 -1.986 1.00 92.00 93 ALA A O 1
ATOM 695 N N . ASN A 1 94 ? -9.660 4.529 0.109 1.00 89.44 94 ASN A N 1
ATOM 696 C CA . ASN A 1 94 ? -8.957 5.753 -0.267 1.00 89.44 94 ASN A CA 1
ATOM 697 C C . ASN A 1 94 ? -7.714 5.454 -1.118 1.00 89.44 94 ASN A C 1
ATOM 699 O O . ASN A 1 94 ? -7.514 6.106 -2.148 1.00 89.44 94 ASN A O 1
ATOM 703 N N . GLU A 1 95 ? -6.920 4.445 -0.745 1.00 89.69 95 GLU A N 1
ATOM 704 C CA . GLU A 1 95 ? -5.699 4.061 -1.467 1.00 89.69 95 GLU A CA 1
ATOM 705 C C . GLU A 1 95 ? -5.971 3.425 -2.839 1.00 89.69 95 GLU A C 1
ATOM 707 O O . GLU A 1 95 ? -5.185 3.600 -3.774 1.00 89.69 95 GLU A O 1
ATOM 712 N N . THR A 1 96 ? -7.106 2.742 -3.011 1.00 93.50 96 THR A N 1
ATOM 713 C CA . THR A 1 96 ? -7.526 2.208 -4.317 1.00 93.50 96 THR A CA 1
ATOM 714 C C . THR A 1 96 ? -8.206 3.245 -5.211 1.00 93.50 96 THR A C 1
ATOM 716 O O . THR A 1 96 ? -8.458 2.960 -6.379 1.00 93.50 96 THR A O 1
ATOM 719 N N . SER A 1 97 ? -8.494 4.444 -4.697 1.00 92.94 97 SER A N 1
ATOM 720 C CA . SER A 1 97 ? -9.203 5.493 -5.439 1.00 92.94 97 SER A CA 1
ATOM 721 C C . SER A 1 97 ? -8.264 6.619 -5.867 1.00 92.94 97 SER A C 1
ATOM 723 O O . SER A 1 97 ? -7.907 6.735 -7.044 1.00 92.94 97 SER A O 1
ATOM 725 N N . TYR A 1 98 ? -7.825 7.450 -4.916 1.00 90.00 98 TYR A N 1
ATOM 726 C CA . TYR A 1 98 ? -7.082 8.673 -5.230 1.00 90.00 98 TYR A CA 1
ATOM 727 C C . TYR A 1 98 ? -5.679 8.399 -5.784 1.00 90.00 98 TYR A C 1
ATOM 729 O O . TYR A 1 98 ? -5.348 8.975 -6.821 1.00 90.00 98 TYR A O 1
ATOM 737 N N . PRO A 1 99 ? -4.854 7.515 -5.187 1.00 89.88 99 PRO A N 1
ATOM 738 C CA . PRO A 1 99 ? -3.529 7.196 -5.719 1.00 89.88 99 PRO A CA 1
ATOM 739 C C . PRO A 1 99 ? -3.572 6.527 -7.090 1.00 89.88 99 PRO A C 1
ATOM 741 O O . PRO A 1 99 ? -2.692 6.770 -7.915 1.00 89.88 99 PRO A O 1
ATOM 744 N N . ILE A 1 100 ? -4.600 5.715 -7.349 1.00 93.50 100 ILE A N 1
ATOM 745 C CA . ILE A 1 100 ? -4.776 5.072 -8.650 1.00 93.50 100 ILE A CA 1
ATOM 746 C C . ILE A 1 100 ? -5.089 6.126 -9.711 1.00 93.50 100 ILE A C 1
ATOM 748 O O . ILE A 1 100 ? -4.404 6.190 -10.730 1.00 93.50 100 ILE A O 1
ATOM 752 N N . MET A 1 101 ? -6.046 7.020 -9.450 1.00 94.44 101 MET A N 1
ATOM 753 C CA . MET A 1 101 ? -6.340 8.123 -10.365 1.00 94.44 101 MET A CA 1
ATOM 754 C C . MET A 1 101 ? -5.144 9.071 -10.531 1.00 94.44 101 MET A C 1
ATOM 756 O O . MET A 1 101 ? -4.839 9.460 -11.658 1.00 94.44 101 MET A O 1
ATOM 760 N N . MET A 1 102 ? -4.435 9.406 -9.448 1.00 93.06 102 MET A N 1
ATOM 761 C CA . MET A 1 102 ? -3.183 10.170 -9.496 1.00 93.06 102 MET A CA 1
ATOM 762 C C . MET A 1 102 ? -2.205 9.546 -10.484 1.00 93.06 102 MET A C 1
ATOM 764 O O . MET A 1 102 ? -1.729 10.254 -11.368 1.00 93.06 102 MET A O 1
ATOM 768 N N . GLY A 1 103 ? -1.978 8.233 -10.375 1.00 91.81 103 GLY A N 1
ATOM 769 C CA . GLY A 1 103 ? -0.991 7.506 -11.168 1.00 91.81 103 GLY A CA 1
ATOM 770 C C . GLY A 1 103 ? -1.297 7.375 -12.659 1.00 91.81 103 GLY A C 1
ATOM 771 O O . GLY A 1 103 ? -0.397 7.022 -13.426 1.00 91.81 103 GLY A O 1
ATOM 772 N N . PHE A 1 104 ? -2.529 7.686 -13.071 1.00 94.50 104 PHE A N 1
ATOM 773 C CA . PHE A 1 104 ? -2.942 7.726 -14.473 1.00 94.50 104 PHE A CA 1
ATOM 774 C C . PHE A 1 104 ? -3.170 9.147 -15.001 1.00 94.50 104 PHE A C 1
ATOM 776 O O . PHE A 1 104 ? -2.752 9.445 -16.116 1.00 94.50 104 PHE A O 1
ATOM 783 N N . LYS A 1 105 ? -3.844 10.017 -14.238 1.00 94.06 105 LYS A N 1
ATOM 784 C CA . LYS A 1 105 ? -4.369 11.302 -14.733 1.00 94.06 105 LYS A CA 1
ATOM 785 C C . LYS A 1 105 ? -3.484 12.501 -14.410 1.00 94.06 105 LYS A C 1
ATOM 787 O O . LYS A 1 105 ? -3.289 13.352 -15.270 1.00 94.06 105 LYS A O 1
ATOM 792 N N . TRP A 1 106 ? -3.022 12.617 -13.167 1.00 93.62 106 TRP A N 1
ATOM 793 C CA . TRP A 1 106 ? -2.397 13.854 -12.675 1.00 93.62 106 TRP A CA 1
ATOM 794 C C . TRP A 1 106 ? -0.877 13.773 -12.617 1.00 93.62 106 TRP A C 1
ATOM 796 O O . TRP A 1 106 ? -0.194 14.747 -12.910 1.00 93.62 106 TRP A O 1
ATOM 806 N N . ASN A 1 107 ? -0.348 12.604 -12.275 1.00 93.50 107 ASN A N 1
ATOM 807 C CA . ASN A 1 107 ? 1.069 12.303 -12.337 1.00 93.50 107 ASN A CA 1
ATOM 808 C C . ASN A 1 107 ? 1.214 10.871 -12.871 1.00 93.50 107 ASN A C 1
ATOM 810 O O . ASN A 1 107 ? 1.063 9.935 -12.085 1.00 93.50 107 ASN A O 1
ATOM 814 N N . PRO A 1 108 ? 1.446 10.683 -14.185 1.00 93.19 108 PRO A N 1
ATOM 815 C CA . PRO A 1 108 ? 1.318 9.401 -14.886 1.00 93.19 108 PRO A CA 1
ATOM 816 C C . PRO A 1 108 ? 2.441 8.390 -14.557 1.00 93.19 108 PRO A C 1
ATOM 818 O O . PRO A 1 108 ? 3.084 7.824 -15.444 1.00 93.19 108 PRO A O 1
ATOM 821 N N . ILE A 1 109 ? 2.691 8.131 -13.272 1.00 93.81 109 ILE A N 1
ATOM 822 C CA . ILE A 1 109 ? 3.765 7.264 -12.781 1.00 93.81 109 ILE A CA 1
ATOM 823 C C . ILE A 1 109 ? 3.613 5.820 -13.261 1.00 93.81 109 ILE A C 1
ATOM 825 O O . ILE A 1 109 ? 4.622 5.153 -13.469 1.00 93.81 109 ILE A O 1
ATOM 829 N N . PHE A 1 110 ? 2.390 5.321 -13.480 1.00 95.00 110 PHE A N 1
ATOM 830 C CA . PHE A 1 110 ? 2.190 3.943 -13.944 1.00 95.00 110 PHE A CA 1
ATOM 831 C C . PHE A 1 110 ? 2.654 3.747 -15.386 1.00 95.00 110 PHE A C 1
ATOM 833 O O . PHE A 1 110 ? 3.209 2.697 -15.704 1.00 95.00 110 PHE A O 1
ATOM 840 N N . PHE A 1 111 ? 2.516 4.771 -16.231 1.00 95.00 111 PHE A N 1
ATOM 841 C CA . PHE A 1 111 ? 3.077 4.754 -17.581 1.00 95.00 111 PHE A CA 1
ATOM 842 C C . PHE A 1 111 ? 4.608 4.763 -17.538 1.00 95.00 111 PHE A C 1
ATOM 844 O O . PHE A 1 111 ? 5.244 3.986 -18.245 1.00 95.00 111 PHE A O 1
ATOM 851 N N . GLY A 1 112 ? 5.204 5.565 -16.648 1.00 93.44 112 GLY A N 1
ATOM 852 C CA . GLY A 1 112 ? 6.654 5.571 -16.432 1.00 93.44 112 GLY A CA 1
ATOM 853 C C . GLY A 1 112 ? 7.190 4.224 -15.930 1.00 93.44 112 GLY A C 1
ATOM 854 O O . GLY A 1 112 ? 8.185 3.720 -16.445 1.00 93.44 112 GLY A O 1
ATOM 855 N N . MET A 1 113 ? 6.501 3.593 -14.974 1.00 94.06 113 MET A N 1
ATOM 856 C CA . MET A 1 113 ? 6.848 2.251 -14.493 1.00 94.06 113 MET A CA 1
ATOM 857 C C . MET A 1 113 ? 6.733 1.204 -15.604 1.00 94.06 113 MET A C 1
ATOM 859 O O . MET A 1 113 ? 7.624 0.368 -15.750 1.00 94.06 113 MET A O 1
ATOM 863 N N . ASN A 1 114 ? 5.668 1.255 -16.408 1.00 94.44 114 ASN A N 1
ATOM 864 C CA . ASN A 1 114 ? 5.436 0.295 -17.485 1.00 94.44 114 ASN A CA 1
ATOM 865 C C . ASN A 1 114 ? 6.344 0.500 -18.712 1.00 94.44 114 ASN A C 1
ATOM 867 O O . ASN A 1 114 ? 6.525 -0.434 -19.485 1.00 94.44 114 ASN A O 1
ATOM 871 N N . ALA A 1 115 ? 6.968 1.674 -18.863 1.00 93.69 115 ALA A N 1
ATOM 872 C CA . ALA A 1 115 ? 8.021 1.899 -19.858 1.00 93.69 115 ALA A CA 1
ATOM 873 C C . ALA A 1 115 ? 9.325 1.137 -19.536 1.00 93.69 115 ALA A C 1
ATOM 875 O O . ALA A 1 115 ? 10.187 0.975 -20.400 1.00 93.69 115 ALA A O 1
ATOM 876 N N . SER A 1 116 ? 9.475 0.654 -18.299 1.00 91.25 116 SER A N 1
ATOM 877 C CA . SER A 1 116 ? 10.538 -0.272 -17.901 1.00 91.25 116 SER A CA 1
ATOM 878 C C . SER A 1 116 ? 10.100 -1.740 -18.086 1.00 91.25 116 SER A C 1
ATOM 880 O O . SER A 1 116 ? 8.939 -2.000 -18.395 1.00 91.25 116 SER A O 1
ATOM 882 N N . PRO A 1 117 ? 10.972 -2.744 -17.865 1.00 94.06 117 PRO A N 1
ATOM 883 C CA . PRO A 1 117 ? 10.618 -4.171 -17.916 1.00 94.06 117 PRO A CA 1
ATOM 884 C C . PRO A 1 117 ? 9.656 -4.663 -16.803 1.00 94.06 117 PRO A C 1
ATOM 886 O O . PRO A 1 117 ? 9.809 -5.786 -16.321 1.00 94.06 117 PRO A O 1
ATOM 889 N N . ILE A 1 118 ? 8.686 -3.844 -16.384 1.00 95.12 118 ILE A N 1
ATOM 890 C CA . ILE A 1 118 ? 7.662 -4.124 -15.370 1.00 95.12 118 ILE A CA 1
ATOM 891 C C . ILE A 1 118 ? 6.283 -4.172 -16.039 1.00 95.12 118 ILE A C 1
ATOM 893 O O . ILE A 1 118 ? 5.878 -3.273 -16.777 1.00 95.12 118 ILE A O 1
ATOM 897 N N . THR A 1 119 ? 5.530 -5.230 -15.749 1.00 95.12 119 THR A N 1
ATOM 898 C CA . THR A 1 119 ? 4.187 -5.442 -16.313 1.00 95.12 119 THR A CA 1
ATOM 899 C C . THR A 1 119 ? 3.093 -4.730 -15.510 1.00 95.12 119 THR A C 1
ATOM 901 O O . THR A 1 119 ? 3.242 -4.492 -14.312 1.00 95.12 119 THR A O 1
ATOM 904 N N . GLY A 1 120 ? 1.942 -4.461 -16.136 1.00 94.25 120 GLY A N 1
ATOM 905 C CA . GLY A 1 120 ? 0.777 -3.890 -15.443 1.00 94.25 120 GLY A CA 1
ATOM 906 C C . GLY A 1 120 ? 0.306 -4.736 -14.253 1.00 94.25 120 GLY A C 1
ATOM 907 O O . GLY A 1 120 ? 0.046 -4.198 -13.180 1.00 94.25 120 GLY A O 1
ATOM 908 N N . GLY A 1 121 ? 0.296 -6.068 -14.392 1.00 95.81 121 GLY A N 1
ATOM 909 C CA . GLY A 1 121 ? -0.032 -6.974 -13.285 1.00 95.81 121 GLY A CA 1
ATOM 910 C C . GLY A 1 121 ? 0.934 -6.843 -12.104 1.00 95.81 121 GLY A C 1
ATOM 911 O O . GLY A 1 121 ? 0.515 -6.876 -10.950 1.00 95.81 121 GLY A O 1
ATOM 912 N N . GLN A 1 122 ? 2.223 -6.604 -12.370 1.00 96.50 122 GLN A N 1
ATOM 913 C CA . GLN A 1 122 ? 3.192 -6.367 -11.305 1.00 96.50 122 GLN A CA 1
ATOM 914 C C . GLN A 1 122 ? 2.963 -5.047 -10.576 1.00 96.50 122 GLN A C 1
ATOM 916 O O . GLN A 1 122 ? 3.115 -5.020 -9.356 1.00 96.50 122 GLN A O 1
ATOM 921 N N . ILE A 1 123 ? 2.569 -3.993 -11.296 1.00 96.06 123 ILE A N 1
ATOM 922 C CA . ILE A 1 123 ? 2.209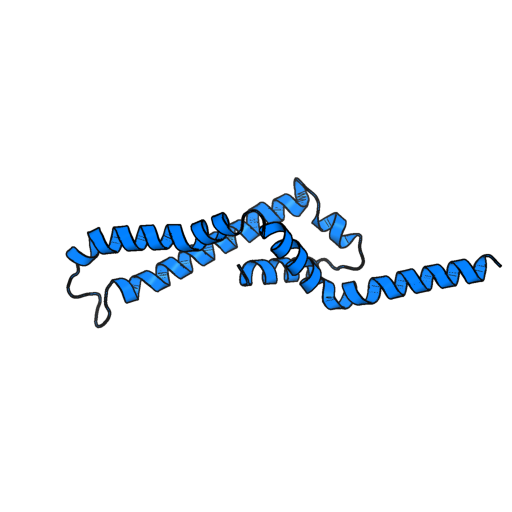 -2.696 -10.710 1.00 96.06 123 ILE A CA 1
ATOM 923 C C . ILE A 1 123 ? 1.006 -2.859 -9.777 1.00 96.06 123 ILE A C 1
ATOM 925 O O . ILE A 1 123 ? 1.076 -2.442 -8.623 1.00 96.06 123 ILE A O 1
ATOM 929 N N . VAL A 1 124 ? -0.059 -3.525 -10.240 1.00 95.62 124 VAL A N 1
ATOM 930 C CA . VAL A 1 124 ? -1.260 -3.789 -9.427 1.00 95.62 124 VAL A CA 1
ATOM 931 C C . VAL A 1 124 ? -0.901 -4.589 -8.177 1.00 95.62 124 VAL A C 1
ATOM 933 O O . VAL A 1 124 ? -1.226 -4.170 -7.070 1.00 95.62 124 VAL A O 1
ATOM 936 N N . ASN A 1 125 ? -0.163 -5.690 -8.326 1.00 96.56 125 ASN A N 1
ATOM 937 C CA . ASN A 1 125 ? 0.255 -6.512 -7.190 1.00 96.56 125 ASN A CA 1
ATOM 938 C C . ASN A 1 125 ? 1.127 -5.727 -6.200 1.00 96.56 125 ASN A C 1
ATOM 940 O O . ASN A 1 125 ? 0.945 -5.858 -4.995 1.00 96.56 125 ASN A O 1
ATOM 944 N N . GLY A 1 126 ? 2.044 -4.884 -6.682 1.00 95.31 126 GLY A N 1
ATOM 945 C CA . GLY A 1 126 ? 2.875 -4.041 -5.821 1.00 95.31 126 GLY A CA 1
ATOM 946 C C . GLY A 1 126 ? 2.066 -3.011 -5.033 1.00 95.31 126 GLY A C 1
ATOM 947 O O . GLY A 1 126 ? 2.319 -2.810 -3.847 1.00 95.31 126 GLY A O 1
ATOM 948 N N . MET A 1 127 ? 1.049 -2.411 -5.657 1.00 94.81 127 MET A N 1
ATOM 949 C CA . MET A 1 127 ? 0.100 -1.530 -4.970 1.00 94.81 127 MET A CA 1
ATOM 950 C C . MET A 1 127 ? -0.717 -2.285 -3.915 1.00 94.81 127 MET A C 1
ATOM 952 O O . MET A 1 127 ? -0.864 -1.789 -2.804 1.00 94.81 127 MET A O 1
ATOM 956 N N . MET A 1 128 ? -1.191 -3.498 -4.215 1.00 95.31 128 MET A N 1
ATOM 957 C CA . MET A 1 128 ? -1.948 -4.311 -3.252 1.00 95.31 128 MET A CA 1
ATOM 958 C C . MET A 1 128 ? -1.090 -4.755 -2.063 1.00 95.31 128 MET A C 1
ATOM 960 O O . MET A 1 128 ? -1.537 -4.660 -0.925 1.00 95.31 128 MET A O 1
ATOM 964 N N . ILE A 1 129 ? 0.158 -5.172 -2.305 1.00 95.25 129 ILE A N 1
ATOM 965 C CA . ILE A 1 129 ? 1.122 -5.498 -1.241 1.00 95.25 129 ILE A CA 1
ATOM 966 C C . ILE A 1 129 ? 1.360 -4.275 -0.352 1.00 95.25 129 ILE A C 1
ATOM 968 O O . ILE A 1 129 ? 1.368 -4.388 0.869 1.00 95.25 129 ILE A O 1
ATOM 972 N N . HIS A 1 130 ? 1.530 -3.102 -0.960 1.00 91.69 130 HIS A N 1
ATOM 973 C CA . HIS A 1 130 ? 1.695 -1.855 -0.228 1.00 91.69 130 HIS A CA 1
ATOM 974 C C . HIS A 1 130 ? 0.489 -1.535 0.669 1.00 91.69 130 HIS A C 1
ATOM 976 O O . HIS A 1 130 ? 0.687 -1.209 1.835 1.00 91.69 130 HIS A O 1
ATOM 982 N N . ILE A 1 131 ? -0.733 -1.647 0.141 1.00 91.44 131 ILE A N 1
ATOM 983 C CA . ILE A 1 131 ? -1.968 -1.381 0.894 1.00 91.44 131 ILE A CA 1
ATOM 984 C C . ILE A 1 131 ? -2.130 -2.384 2.039 1.00 91.44 131 ILE A C 1
ATOM 986 O O . ILE A 1 131 ? -2.502 -1.991 3.135 1.00 91.44 131 ILE A O 1
ATOM 990 N N . ALA A 1 132 ? -1.814 -3.659 1.806 1.00 90.56 132 ALA A N 1
ATOM 991 C CA . ALA A 1 132 ? -1.916 -4.704 2.823 1.00 90.56 132 ALA A CA 1
ATOM 992 C C . ALA A 1 132 ? -0.901 -4.555 3.971 1.00 90.56 132 ALA A C 1
ATOM 994 O O . ALA A 1 132 ? -1.142 -5.061 5.062 1.00 90.56 132 ALA A O 1
ATOM 995 N N . LEU A 1 133 ? 0.243 -3.910 3.724 1.00 87.31 133 LEU A N 1
ATOM 996 C CA . LEU A 1 133 ? 1.309 -3.710 4.714 1.00 87.31 133 LEU A CA 1
ATOM 997 C C . LEU A 1 133 ? 1.172 -2.416 5.530 1.00 87.31 133 LEU A C 1
ATOM 999 O O . LEU A 1 133 ? 1.969 -2.205 6.445 1.00 87.31 133 LEU A O 1
ATOM 1003 N N . ARG A 1 134 ? 0.241 -1.536 5.165 1.00 77.44 134 ARG A N 1
ATOM 1004 C CA . ARG A 1 134 ? 0.018 -0.245 5.819 1.00 77.44 134 ARG A CA 1
ATOM 1005 C C . ARG A 1 134 ? -0.931 -0.377 7.006 1.00 77.44 134 ARG A C 1
ATOM 1007 O O . ARG A 1 134 ? -0.683 0.341 8.001 1.00 77.44 134 ARG A O 1
#

Sequence (134 aa):
MTDTALRQDAQRALAGGAAPRRWGSWYIAEHRIRAMKGYAGDAIFQSFGNPLIYLFALGVGLASLVPQGIGEVSYLQFVAPALMATAAMTVAANETSYPIMMGFKWNPIFFGMNASPITGGQIVNGMMIHIALR

pLDDT: mean 86.18, std 7.98, range [60.5, 96.56]

Secondary structure (DSSP, 8-state):
-HHHHHHHHHHHHHHHTHHHHHHHHHHHHHHHHHHHGGGHHHHHIIIIIHHHHHHHHHHHHTTTT-TT-BTTB-HHHHHHHHHHHHHHHHHHHHHTTHHHHIIIIIS-HHHHHHTTT--HHHHHHHHHHHHHT-

Radius of gyration: 23.15 Å; chains: 1; bounding box: 60×26×67 Å

Foldseek 3Di:
DVVVVVVVVVVVLVVVLPCCLPCVLVVLLVVLVVVCPVPVVVVVCQLPVVLVVVLVCCCVPPCVVCVVDDPNDHVCVVVVVVSNVVSLVVLLVCLVPPVVCCCVPVNVVVVVSCVGSHDPVSNVSSSVSNSVVD